Protein AF-A0AAJ0WDG9-F1 (afdb_monomer)

Solvent-accessible surface area (backbone atoms only — not comparable to full-atom values): 10540 Å² total; per-residue (Å²): 112,80,74,50,65,69,56,52,53,52,53,47,57,49,53,54,51,48,36,73,77,32,71,70,52,38,57,41,65,65,38,88,92,59,53,71,69,54,39,55,30,39,43,50,50,51,47,60,72,77,40,101,69,90,79,55,69,69,60,57,49,47,49,46,53,50,54,46,71,44,88,77,83,72,83,74,58,91,65,74,71,87,77,79,82,79,81,70,80,75,69,47,72,69,55,52,49,51,53,51,50,56,50,52,51,52,52,52,50,51,51,53,53,49,50,53,50,51,51,57,65,69,60,68,70,46,78,59,58,58,46,50,56,48,49,54,53,48,53,49,56,52,48,59,52,50,50,53,54,47,56,56,50,52,60,58,55,64,75,67,77,80,85,93,84,79,86,82,80,87,91,133

Mean predicted aligned error: 19.12 Å

Radius of gyration: 46.39 Å; Cα contacts (8 Å, |Δi|>4): 71; chains: 1; bounding box: 63×41×154 Å

Structure (mmCIF, N/CA/C/O backbone):
data_AF-A0AAJ0WDG9-F1
#
_entry.id   AF-A0AAJ0WDG9-F1
#
loop_
_atom_site.group_PDB
_atom_site.id
_atom_site.type_symbol
_atom_site.label_atom_id
_atom_site.label_alt_id
_atom_site.label_comp_id
_atom_site.label_asym_id
_atom_site.label_entity_id
_atom_site.label_seq_id
_atom_site.pdbx_PDB_ins_code
_atom_site.Cartn_x
_atom_site.Cartn_y
_atom_site.Cartn_z
_atom_site.occupancy
_atom_site.B_iso_or_equiv
_atom_site.auth_seq_id
_atom_site.auth_comp_id
_atom_site.auth_asym_id
_atom_site.auth_atom_id
_atom_site.pdbx_PDB_model_num
ATOM 1 N N . MET A 1 1 ? 4.717 -1.582 24.432 1.00 47.69 1 MET A N 1
ATOM 2 C CA . MET A 1 1 ? 5.501 -0.587 23.655 1.00 47.69 1 MET A CA 1
ATOM 3 C C . MET A 1 1 ? 4.614 -0.058 22.532 1.00 47.69 1 MET A C 1
ATOM 5 O O . MET A 1 1 ? 3.655 -0.743 22.208 1.00 47.69 1 MET A O 1
ATOM 9 N N . LYS A 1 2 ? 4.856 1.140 21.980 1.00 56.72 2 LYS A N 1
ATOM 10 C CA . LYS A 1 2 ? 4.037 1.670 20.870 1.00 56.72 2 LYS A CA 1
ATOM 11 C C . LYS A 1 2 ? 4.531 1.108 19.530 1.00 56.72 2 LYS A C 1
ATOM 13 O O . LYS A 1 2 ? 5.738 0.953 19.360 1.00 56.72 2 LYS A O 1
ATOM 18 N N . THR A 1 3 ? 3.612 0.819 18.609 1.00 63.72 3 THR A N 1
ATOM 19 C CA . THR A 1 3 ? 3.908 0.413 17.222 1.00 63.72 3 THR A CA 1
ATOM 20 C C . THR A 1 3 ? 4.783 1.455 16.522 1.00 63.72 3 THR A C 1
ATOM 22 O O . THR A 1 3 ? 4.662 2.645 16.833 1.00 63.72 3 THR A O 1
ATOM 25 N N . SER A 1 4 ?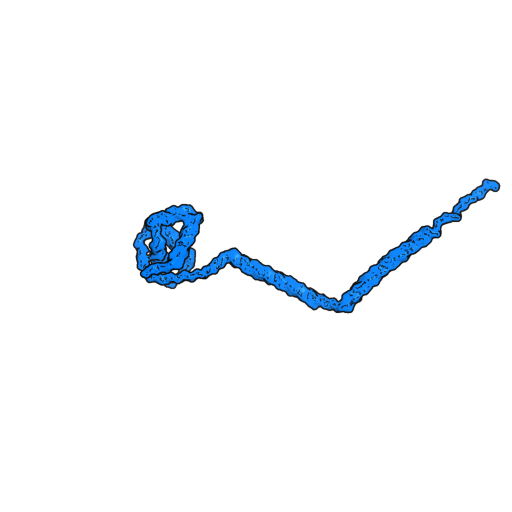 5.654 1.032 15.592 1.00 78.38 4 SER A N 1
ATOM 26 C CA . SER A 1 4 ? 6.523 1.988 14.887 1.00 78.38 4 SER A CA 1
ATOM 27 C C . SER A 1 4 ? 5.697 3.013 14.110 1.00 78.38 4 SER A C 1
ATOM 29 O O . SER A 1 4 ? 4.635 2.682 13.577 1.00 78.38 4 SER A O 1
ATOM 31 N N . LYS A 1 5 ? 6.197 4.251 14.036 1.00 83.38 5 LYS A N 1
ATOM 32 C CA . LYS A 1 5 ? 5.556 5.322 13.263 1.00 83.38 5 LYS A CA 1
ATOM 33 C C . LYS A 1 5 ? 5.488 4.962 11.783 1.00 83.38 5 LYS A C 1
ATOM 35 O O . LYS A 1 5 ? 4.411 5.043 11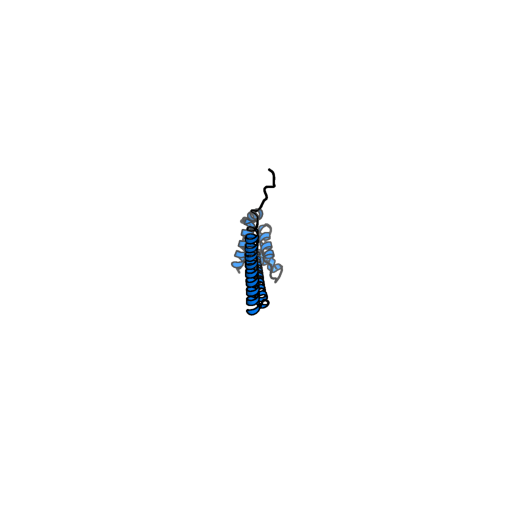.211 1.00 83.38 5 LYS A O 1
ATOM 40 N N . GLU A 1 6 ? 6.590 4.449 11.227 1.00 84.19 6 GLU A N 1
ATOM 41 C CA . GLU A 1 6 ? 6.677 4.059 9.810 1.00 84.19 6 GLU A CA 1
ATOM 42 C C . GLU A 1 6 ? 5.604 3.022 9.449 1.00 84.19 6 GLU A C 1
ATOM 44 O O . GLU A 1 6 ? 4.976 3.102 8.400 1.00 84.19 6 GLU A O 1
ATOM 49 N N . PHE A 1 7 ? 5.347 2.068 10.351 1.00 84.81 7 PHE A N 1
ATOM 50 C CA . PHE A 1 7 ? 4.315 1.054 10.155 1.00 84.81 7 PHE A CA 1
ATOM 51 C C . PHE A 1 7 ? 2.904 1.654 10.184 1.00 84.81 7 PHE A C 1
ATOM 53 O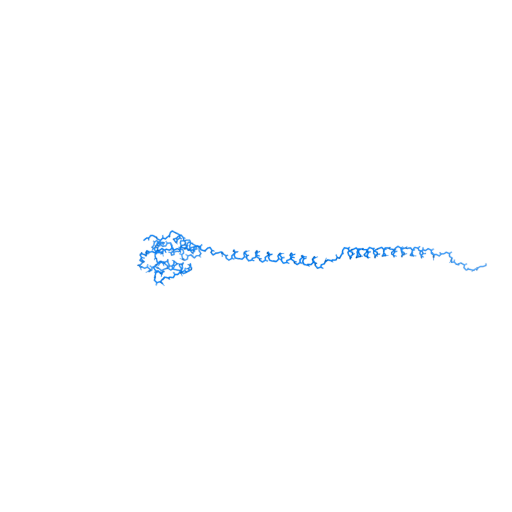 O . PHE A 1 7 ? 2.094 1.340 9.318 1.00 84.81 7 PHE A O 1
ATOM 60 N N . LYS A 1 8 ? 2.612 2.556 11.132 1.00 88.19 8 LYS A N 1
ATOM 61 C CA . LYS A 1 8 ? 1.318 3.257 11.175 1.00 88.19 8 LYS A CA 1
ATOM 62 C C . LYS A 1 8 ? 1.081 4.085 9.914 1.00 88.19 8 LYS A C 1
ATOM 64 O O . LYS A 1 8 ? 0.000 4.008 9.345 1.00 88.19 8 LYS A O 1
ATOM 69 N N . GLU A 1 9 ? 2.092 4.830 9.473 1.00 89.06 9 GLU A N 1
ATOM 70 C CA . GLU A 1 9 ? 2.045 5.660 8.266 1.00 89.06 9 GLU A CA 1
ATOM 71 C C . GLU A 1 9 ? 1.872 4.809 6.996 1.00 89.06 9 GLU A C 1
ATOM 73 O O . GLU A 1 9 ? 1.091 5.173 6.120 1.00 89.06 9 GLU A O 1
ATOM 78 N N . ALA A 1 10 ? 2.524 3.644 6.902 1.00 88.81 10 ALA A N 1
ATOM 79 C CA . ALA A 1 10 ? 2.348 2.714 5.784 1.00 88.81 10 ALA A CA 1
ATOM 80 C C . ALA A 1 10 ? 0.916 2.149 5.707 1.00 88.81 10 ALA A C 1
ATOM 82 O O . ALA A 1 10 ? 0.296 2.195 4.644 1.00 88.81 10 ALA A O 1
ATOM 83 N N . ILE A 1 11 ? 0.369 1.674 6.834 1.00 90.75 11 ILE A N 1
ATOM 84 C CA . ILE A 1 11 ? -1.015 1.177 6.912 1.00 90.75 11 ILE A CA 1
ATOM 85 C C . ILE A 1 11 ? -2.016 2.302 6.608 1.00 90.75 11 ILE A C 1
ATOM 87 O O . ILE A 1 11 ? -2.930 2.103 5.813 1.00 90.75 11 ILE A O 1
ATOM 91 N N . GLN A 1 12 ? -1.826 3.495 7.179 1.00 91.19 12 GLN A N 1
ATOM 92 C CA . GLN A 1 12 ? -2.691 4.652 6.935 1.00 91.19 12 GLN A CA 1
ATOM 93 C C . GLN A 1 12 ? -2.708 5.052 5.453 1.00 91.19 12 GLN A C 1
ATOM 95 O O . GLN A 1 12 ? -3.782 5.154 4.867 1.00 91.19 12 GLN A O 1
ATOM 100 N N . ASN A 1 13 ? -1.5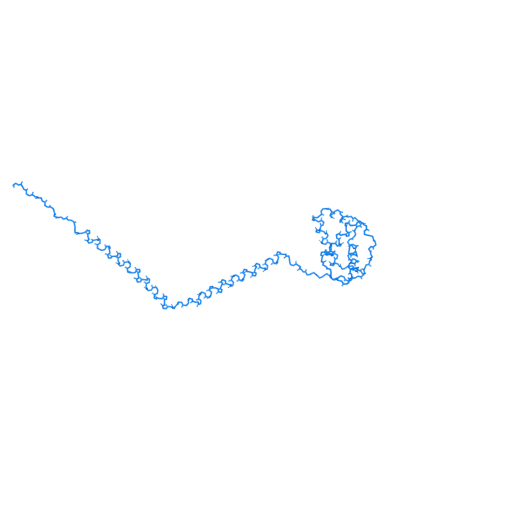38 5.206 4.824 1.00 91.25 13 ASN A N 1
ATOM 101 C CA . ASN A 1 13 ? -1.433 5.557 3.404 1.00 91.25 13 ASN A CA 1
ATOM 102 C C . ASN A 1 13 ? -2.115 4.527 2.488 1.00 91.25 13 ASN A C 1
ATOM 104 O O . ASN A 1 13 ? -2.657 4.898 1.447 1.00 91.25 13 ASN A O 1
ATOM 108 N N . TYR A 1 14 ? -2.085 3.238 2.844 1.00 91.81 14 TYR A N 1
ATOM 109 C CA . TYR A 1 14 ? -2.814 2.207 2.105 1.00 91.81 14 TYR A CA 1
ATOM 110 C C . TYR A 1 14 ? -4.333 2.346 2.281 1.00 91.81 14 TYR A C 1
ATOM 112 O O . TYR A 1 14 ? -5.065 2.376 1.293 1.00 91.81 14 TYR A O 1
ATOM 120 N N . LEU A 1 15 ? -4.807 2.477 3.524 1.00 91.31 15 LEU A N 1
ATOM 121 C CA . LEU A 1 15 ? -6.234 2.603 3.843 1.00 91.31 15 LEU A CA 1
ATOM 122 C C . LEU A 1 15 ? -6.858 3.863 3.226 1.00 91.31 15 LEU A C 1
ATOM 124 O O . LEU A 1 15 ? -7.973 3.804 2.717 1.00 91.31 15 LEU A O 1
ATOM 128 N N . GLU A 1 16 ? -6.132 4.984 3.211 1.00 91.62 16 GLU A N 1
ATOM 129 C CA . GLU A 1 16 ? -6.580 6.233 2.585 1.00 91.62 16 GLU A CA 1
ATOM 130 C C . GLU A 1 16 ? -6.682 6.116 1.059 1.00 91.62 16 GLU A C 1
ATOM 132 O O . GLU A 1 16 ? -7.677 6.560 0.486 1.00 91.62 16 GLU A O 1
ATOM 137 N N . LYS A 1 17 ? -5.714 5.463 0.397 1.00 91.00 17 LYS A N 1
ATOM 138 C CA . LYS A 1 17 ? -5.817 5.136 -1.037 1.00 91.00 17 LYS A CA 1
ATOM 139 C C . LYS A 1 17 ? -7.010 4.223 -1.308 1.00 91.00 17 LYS A C 1
ATOM 141 O O . LYS A 1 17 ? -7.808 4.513 -2.194 1.00 91.00 17 LYS A O 1
ATOM 146 N N . ARG A 1 18 ? -7.184 3.170 -0.502 1.00 89.81 18 ARG A N 1
ATOM 147 C CA . ARG A 1 18 ? -8.304 2.235 -0.645 1.00 89.81 18 ARG A CA 1
ATOM 148 C C . ARG A 1 18 ? -9.652 2.937 -0.476 1.00 89.81 18 ARG A C 1
ATOM 150 O O . ARG A 1 18 ? -10.541 2.712 -1.282 1.00 89.81 18 ARG A O 1
ATOM 157 N N . ALA A 1 19 ? -9.787 3.837 0.497 1.00 91.19 19 ALA A N 1
ATOM 158 C CA . ALA A 1 19 ? -10.991 4.645 0.704 1.00 91.19 19 ALA A CA 1
ATOM 159 C C . ALA A 1 19 ? -11.215 5.731 -0.373 1.00 91.19 19 ALA A C 1
ATOM 161 O O . ALA A 1 19 ? -12.304 6.296 -0.444 1.00 91.1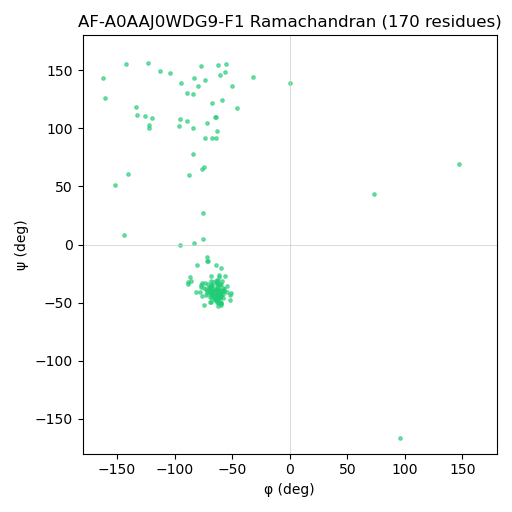9 19 ALA A O 1
ATOM 162 N N . ALA A 1 20 ? -10.213 6.051 -1.197 1.00 90.94 20 ALA A N 1
ATOM 163 C CA . ALA A 1 20 ? -10.378 6.911 -2.370 1.00 90.94 20 ALA A CA 1
ATOM 164 C C . ALA A 1 20 ? -10.825 6.126 -3.621 1.00 90.94 20 ALA A C 1
ATOM 166 O O . ALA A 1 20 ? -11.486 6.692 -4.488 1.00 90.94 20 ALA A O 1
ATOM 167 N N . GLU A 1 21 ? -10.476 4.839 -3.709 1.00 90.75 21 GLU A N 1
ATOM 168 C CA . GLU A 1 21 ? -10.857 3.930 -4.801 1.00 90.75 21 GLU A CA 1
ATOM 169 C C . GLU A 1 21 ? -12.198 3.211 -4.561 1.00 90.75 21 GLU A C 1
ATOM 171 O O . GLU A 1 21 ? -12.911 2.896 -5.512 1.00 90.75 21 GLU A O 1
ATOM 176 N N . ASP A 1 22 ? -12.532 2.927 -3.300 1.00 91.94 22 ASP A N 1
ATOM 177 C CA . ASP A 1 22 ? -13.664 2.098 -2.883 1.00 91.94 22 ASP A CA 1
ATOM 178 C C . ASP A 1 22 ? -14.605 2.891 -1.959 1.00 91.94 22 ASP A C 1
ATOM 180 O O . ASP A 1 22 ? -14.333 3.102 -0.773 1.00 91.94 22 ASP A O 1
ATOM 184 N N . GLU A 1 23 ? -15.734 3.342 -2.514 1.00 89.69 23 GLU A N 1
ATOM 185 C CA . GLU A 1 23 ? -16.732 4.145 -1.795 1.00 89.69 23 GLU A CA 1
ATOM 186 C C . GLU A 1 23 ? -17.379 3.394 -0.620 1.00 89.69 23 GLU A C 1
ATOM 188 O O . GLU A 1 23 ? -17.744 4.021 0.378 1.00 89.69 23 GLU A O 1
ATOM 193 N N . LEU A 1 24 ? -17.511 2.064 -0.701 1.00 88.94 24 LEU A N 1
ATOM 194 C CA . LEU A 1 24 ? -18.078 1.257 0.383 1.00 88.94 24 LEU A CA 1
ATOM 195 C C . LEU A 1 24 ? -17.086 1.174 1.545 1.00 88.94 24 LEU A C 1
ATOM 197 O O . LEU A 1 24 ? -17.464 1.399 2.699 1.00 88.94 24 LEU A O 1
ATOM 201 N N . PHE A 1 25 ? -15.805 0.966 1.232 1.00 90.50 25 PHE A N 1
ATOM 202 C CA . PHE A 1 25 ? -14.730 1.021 2.219 1.00 90.50 25 PHE A CA 1
ATOM 203 C C . PHE A 1 25 ? -14.578 2.420 2.839 1.00 90.50 25 PHE A C 1
ATOM 205 O O . PHE A 1 25 ? -14.328 2.562 4.034 1.00 90.50 25 PHE A O 1
ATOM 212 N N . ALA A 1 26 ? -14.812 3.489 2.073 1.00 89.25 26 ALA A N 1
ATOM 213 C CA . ALA A 1 26 ? -14.791 4.858 2.594 1.00 89.25 26 ALA A CA 1
ATOM 214 C C . ALA A 1 26 ? -15.843 5.112 3.692 1.00 89.25 26 ALA A C 1
ATOM 216 O O . ALA A 1 26 ? -15.641 5.975 4.553 1.00 89.25 26 ALA A O 1
ATOM 217 N N . VAL A 1 27 ? -16.961 4.375 3.675 1.00 89.50 27 VAL A N 1
ATOM 218 C CA . VAL A 1 27 ? -17.993 4.419 4.722 1.00 89.50 27 VAL A CA 1
ATOM 219 C C . VAL A 1 27 ? -17.562 3.617 5.953 1.00 89.50 27 VAL A C 1
ATOM 221 O O . VAL A 1 27 ? -17.754 4.096 7.072 1.00 89.50 27 VAL A O 1
ATOM 224 N N . THR A 1 28 ? -16.947 2.438 5.788 1.00 88.12 28 THR A N 1
ATOM 225 C CA . THR A 1 28 ? -16.462 1.628 6.923 1.00 88.12 28 THR A CA 1
ATOM 226 C C . THR A 1 28 ? -15.251 2.264 7.612 1.00 88.12 28 THR A C 1
ATOM 228 O O . THR A 1 28 ? -15.205 2.308 8.843 1.00 88.12 28 THR A O 1
ATOM 231 N N . TYR A 1 29 ? -14.339 2.872 6.850 1.00 87.69 29 TYR A N 1
ATOM 232 C CA . TYR A 1 29 ? -13.165 3.592 7.356 1.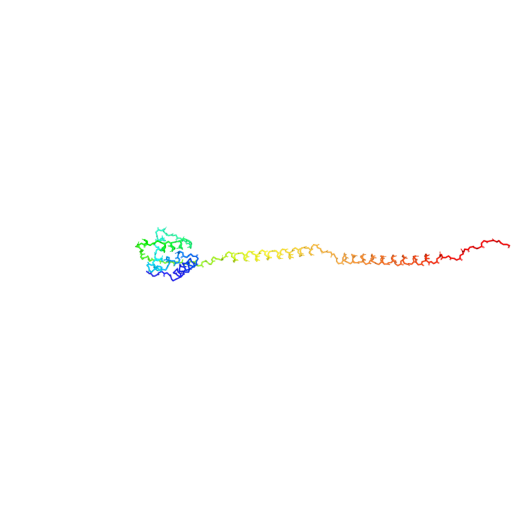00 87.69 29 TYR A CA 1
ATOM 233 C C . TYR A 1 29 ? -13.513 4.815 8.226 1.00 87.69 29 TYR A C 1
ATOM 235 O O . TYR A 1 29 ? -12.799 5.123 9.177 1.00 87.69 29 TYR A O 1
ATOM 243 N N . LYS A 1 30 ? -14.638 5.493 7.951 1.00 86.88 30 LYS A N 1
ATOM 244 C CA . LYS A 1 30 ? -15.102 6.677 8.706 1.00 86.88 30 LYS A CA 1
ATOM 245 C C . LYS A 1 30 ? -15.883 6.353 9.989 1.00 86.88 30 LYS A C 1
ATOM 247 O O . LYS A 1 30 ? -16.343 7.278 10.658 1.00 86.88 30 LYS A O 1
ATOM 252 N N . LYS A 1 31 ? -16.061 5.077 10.352 1.00 85.31 31 LYS A N 1
ATOM 253 C CA . LYS A 1 31 ? -16.741 4.684 11.599 1.00 85.31 31 LYS A CA 1
ATOM 254 C C . LYS A 1 31 ? -15.899 5.087 12.819 1.00 85.31 31 LYS A C 1
ATOM 256 O O . LYS A 1 31 ? -14.801 4.575 13.004 1.00 85.31 31 LYS A O 1
ATOM 261 N N . GLU A 1 32 ? -16.454 5.900 13.721 1.00 77.69 32 GLU A N 1
ATOM 262 C CA . GLU A 1 32 ? -15.773 6.324 14.966 1.00 77.69 32 GLU A CA 1
ATOM 263 C C . GLU A 1 32 ? -15.373 5.152 15.888 1.00 77.69 32 GLU A C 1
ATOM 265 O O . GLU A 1 32 ? -14.458 5.278 16.697 1.00 77.69 32 GLU A O 1
ATOM 270 N N . ASN A 1 33 ? -16.007 3.985 15.728 1.00 80.25 33 ASN A N 1
ATOM 271 C CA . ASN A 1 33 ? -15.701 2.755 16.466 1.00 80.25 33 ASN A CA 1
ATOM 272 C C . ASN A 1 33 ? -14.410 2.040 16.004 1.00 80.25 33 ASN A C 1
ATOM 274 O O . ASN A 1 33 ? -14.149 0.929 16.461 1.00 80.25 33 ASN A O 1
ATOM 278 N N . LYS A 1 34 ? -13.634 2.605 15.066 1.00 83.00 34 LYS A N 1
ATOM 279 C CA . LYS A 1 34 ? -12.439 1.969 14.487 1.00 83.00 34 LYS A CA 1
ATOM 280 C C . LYS A 1 34 ? -11.203 2.865 14.618 1.00 83.00 34 LYS A C 1
ATOM 282 O O . LYS A 1 34 ? -11.072 3.867 13.921 1.00 83.00 34 LYS A O 1
ATOM 287 N N . SER A 1 35 ? -10.246 2.474 15.465 1.00 87.69 35 SER A N 1
ATOM 288 C CA . SER A 1 35 ? -8.947 3.156 15.580 1.00 87.69 35 SER A CA 1
ATOM 289 C C . SER A 1 35 ? -7.853 2.523 14.711 1.00 87.69 35 SER A C 1
ATOM 291 O O . SER A 1 35 ? -7.668 1.304 14.712 1.00 87.69 35 SER A O 1
ATOM 293 N N . LEU A 1 36 ? -7.026 3.359 14.069 1.00 88.38 36 LEU A N 1
ATOM 294 C CA . LEU A 1 36 ? -5.794 2.930 13.391 1.00 88.38 36 LEU A CA 1
ATOM 295 C C . LEU A 1 36 ? -4.812 2.239 14.359 1.00 88.38 36 LEU A C 1
ATOM 297 O O . LEU A 1 36 ? -4.078 1.331 13.965 1.00 88.38 36 LEU A O 1
ATOM 301 N N . GLU A 1 37 ? -4.791 2.633 15.639 1.00 86.69 37 GLU A N 1
ATOM 302 C CA . GLU A 1 37 ? -3.929 1.983 16.637 1.00 86.69 37 GLU A CA 1
ATOM 303 C C . GLU A 1 37 ? -4.387 0.550 16.939 1.00 86.69 37 GLU A C 1
ATOM 305 O O . GLU A 1 37 ? -3.553 -0.340 17.116 1.00 86.69 37 GLU A O 1
ATOM 310 N N . GLU A 1 38 ? -5.698 0.314 16.951 1.00 87.25 38 GLU A N 1
ATOM 311 C CA . GLU A 1 38 ? -6.288 -1.015 17.118 1.00 87.25 38 GLU A CA 1
ATOM 312 C C . GLU A 1 38 ? -6.093 -1.866 15.866 1.00 87.25 38 GLU A C 1
ATOM 314 O O . GLU A 1 38 ? -5.659 -3.006 16.000 1.00 87.25 38 GLU A O 1
ATOM 319 N N . CYS A 1 39 ? -6.270 -1.296 14.668 1.00 89.44 39 CYS A N 1
ATOM 320 C CA . CYS A 1 39 ? -5.922 -1.938 13.396 1.00 89.44 39 CYS A CA 1
ATOM 321 C C . CYS A 1 39 ? -4.472 -2.453 13.404 1.00 89.44 39 CYS A C 1
ATOM 323 O O . CYS A 1 39 ? -4.200 -3.612 13.089 1.00 89.44 39 CYS A O 1
ATOM 325 N N . CYS A 1 40 ? -3.529 -1.612 13.837 1.00 88.69 40 CYS A N 1
ATOM 326 C CA . CYS A 1 40 ? -2.124 -1.992 13.959 1.00 88.69 40 CYS A CA 1
ATOM 327 C C . CYS A 1 40 ? -1.905 -3.118 14.983 1.00 88.69 40 CYS A C 1
ATOM 329 O O . CYS A 1 40 ? -1.087 -4.008 14.756 1.00 88.69 40 CYS A O 1
ATOM 331 N N . ASN A 1 41 ? -2.624 -3.100 16.109 1.00 88.00 41 ASN A N 1
ATOM 332 C CA . ASN A 1 41 ? -2.550 -4.168 17.106 1.00 88.00 41 ASN A CA 1
ATOM 333 C C . ASN A 1 41 ? -3.209 -5.469 16.608 1.00 88.00 41 ASN A C 1
ATOM 335 O O . ASN A 1 41 ? -2.719 -6.548 16.933 1.00 88.00 41 ASN A O 1
ATOM 339 N N . TYR A 1 42 ? -4.278 -5.396 15.812 1.00 89.50 42 TYR A N 1
ATOM 340 C CA . TYR A 1 42 ? -4.933 -6.550 15.190 1.00 89.50 42 TYR A CA 1
ATOM 341 C C . TYR A 1 42 ? -3.972 -7.273 14.245 1.00 89.50 42 TYR A C 1
ATOM 343 O O . TYR A 1 42 ? -3.678 -8.445 14.465 1.00 89.50 42 TYR A O 1
ATOM 351 N N . ILE A 1 43 ? -3.365 -6.537 13.308 1.00 89.31 43 ILE A N 1
ATOM 352 C CA . ILE A 1 43 ? -2.326 -7.044 12.400 1.00 89.31 43 ILE A CA 1
ATOM 353 C C . ILE A 1 43 ? -1.196 -7.743 13.173 1.00 89.31 43 ILE A C 1
ATOM 355 O O . ILE A 1 43 ? -0.769 -8.837 12.810 1.00 89.31 43 ILE A O 1
ATOM 359 N N . MET A 1 44 ? -0.747 -7.158 14.289 1.00 86.25 44 MET A N 1
ATOM 360 C CA . MET A 1 44 ? 0.283 -7.761 15.143 1.00 86.25 44 MET A CA 1
ATOM 361 C C . MET A 1 44 ? -0.172 -9.051 15.844 1.00 86.25 44 MET A C 1
ATOM 363 O O . MET A 1 44 ? 0.650 -9.943 16.044 1.00 86.25 44 MET A O 1
ATOM 367 N N . ASN A 1 45 ? -1.457 -9.189 16.194 1.00 87.19 45 ASN A N 1
ATOM 368 C CA . ASN A 1 45 ? -2.012 -10.446 16.712 1.00 87.19 45 ASN A CA 1
ATOM 369 C C . ASN A 1 45 ? -2.124 -11.513 15.610 1.00 87.19 45 ASN A C 1
ATOM 371 O O . ASN A 1 45 ? -1.806 -12.674 15.873 1.00 87.19 45 ASN A O 1
ATOM 375 N N . CYS A 1 46 ? -2.525 -11.140 14.389 1.00 87.25 46 CYS A N 1
ATOM 376 C CA . CYS A 1 46 ? -2.548 -12.037 13.227 1.00 87.25 46 CYS A CA 1
ATOM 377 C C . CYS A 1 46 ? -1.141 -12.570 12.932 1.00 87.25 46 CYS A C 1
ATOM 379 O O . CYS A 1 46 ? -0.925 -13.782 12.941 1.00 87.25 46 CYS A O 1
ATOM 381 N N . ALA A 1 47 ? -0.163 -11.666 12.814 1.00 86.06 47 ALA A N 1
ATOM 382 C CA . ALA A 1 47 ? 1.242 -12.001 12.618 1.00 86.06 47 ALA A CA 1
ATOM 383 C C . ALA A 1 47 ? 1.803 -12.895 13.741 1.00 86.06 47 ALA A C 1
ATOM 385 O O . ALA A 1 47 ? 2.500 -13.867 13.462 1.00 86.06 47 ALA A O 1
ATOM 386 N N . GLN A 1 48 ? 1.477 -12.612 15.009 1.00 83.31 48 GLN A N 1
ATOM 387 C CA . GLN A 1 48 ? 1.910 -13.439 16.142 1.00 83.31 48 GLN A CA 1
ATOM 388 C C . GLN A 1 48 ? 1.262 -14.834 16.140 1.00 83.31 48 GLN A C 1
ATOM 390 O O . GLN A 1 48 ? 1.912 -15.805 16.526 1.00 83.31 48 GLN A O 1
ATOM 395 N N . SER A 1 49 ? 0.006 -14.942 15.699 1.00 83.25 49 SER A N 1
ATOM 396 C CA . SER A 1 49 ? -0.739 -16.209 15.640 1.00 83.25 49 SER A CA 1
ATOM 397 C C . SER A 1 49 ? -0.300 -17.093 14.468 1.00 83.25 49 SER A C 1
ATOM 399 O O . SER A 1 49 ? -0.275 -18.312 14.611 1.00 83.25 49 SER A O 1
ATOM 401 N N . GLY A 1 50 ? 0.094 -16.491 13.339 1.00 79.62 50 GLY A N 1
ATOM 402 C CA . GLY A 1 50 ? 0.708 -17.187 12.199 1.00 79.62 50 GLY A CA 1
ATOM 403 C C . GLY A 1 50 ? 2.146 -17.665 12.454 1.00 79.62 50 GLY A C 1
ATOM 404 O O . GLY A 1 50 ? 2.656 -18.511 11.722 1.00 79.62 50 GLY A O 1
ATOM 405 N N . GLY A 1 51 ? 2.787 -17.179 13.521 1.00 76.69 51 GLY A N 1
ATOM 406 C CA . GLY A 1 51 ? 4.134 -17.569 13.932 1.00 76.69 51 GLY A CA 1
ATOM 407 C C . GLY A 1 51 ? 5.231 -16.622 13.436 1.00 76.69 51 GLY A C 1
ATOM 408 O O . GLY A 1 51 ? 4.984 -15.494 13.014 1.00 76.69 51 GLY A O 1
ATOM 409 N N . CYS A 1 52 ? 6.487 -17.063 13.535 1.00 59.56 52 CYS A N 1
ATOM 410 C CA . CYS A 1 52 ? 7.648 -16.241 13.185 1.00 59.56 52 CYS A CA 1
ATOM 411 C C . CYS A 1 52 ? 7.935 -16.311 11.673 1.00 59.56 52 CYS A C 1
ATOM 413 O O . CYS A 1 52 ? 8.826 -17.039 11.236 1.00 59.56 52 CYS A O 1
ATOM 415 N N . GLY A 1 53 ? 7.143 -15.580 10.887 1.00 69.81 53 GLY A N 1
ATOM 416 C CA . GLY A 1 53 ? 7.285 -15.439 9.437 1.00 69.81 53 GLY A CA 1
ATOM 417 C C . GLY A 1 53 ? 7.434 -13.978 9.006 1.00 69.81 53 GLY A C 1
ATOM 418 O O . GLY A 1 53 ? 7.020 -13.062 9.716 1.00 69.81 53 GLY A O 1
ATOM 419 N N . GLY A 1 54 ? 8.038 -13.764 7.836 1.00 76.62 54 GLY A N 1
ATOM 420 C CA . GLY A 1 54 ? 7.902 -12.504 7.107 1.00 76.62 54 GLY A CA 1
ATOM 421 C C . GLY A 1 54 ? 6.620 -12.549 6.281 1.00 76.62 54 GLY A C 1
ATOM 422 O O . GLY A 1 54 ? 6.406 -13.525 5.568 1.00 76.62 54 GLY A O 1
ATOM 423 N N . TYR A 1 55 ? 5.792 -11.514 6.392 1.00 85.44 55 TYR A N 1
ATOM 424 C CA . TYR A 1 55 ? 4.536 -11.380 5.653 1.00 85.44 55 TYR A CA 1
ATOM 425 C C . TYR A 1 55 ? 4.709 -10.383 4.511 1.00 85.44 55 TYR A C 1
ATOM 427 O O . TYR A 1 55 ? 5.486 -9.434 4.633 1.00 85.44 55 TYR A O 1
ATOM 435 N N . SER A 1 56 ? 3.995 -10.600 3.411 1.00 84.88 56 SER A N 1
ATOM 436 C CA . SER A 1 56 ? 3.942 -9.658 2.296 1.00 84.88 56 SER A CA 1
ATOM 437 C C . SER A 1 56 ? 3.021 -8.477 2.605 1.00 84.88 56 SER A C 1
ATOM 439 O O . SER A 1 56 ? 2.054 -8.598 3.362 1.00 84.88 56 SER A O 1
ATOM 441 N N . ASP A 1 57 ? 3.291 -7.342 1.965 1.00 85.88 57 ASP A N 1
ATOM 442 C CA . ASP A 1 57 ? 2.492 -6.121 2.081 1.00 85.88 57 ASP A CA 1
ATOM 443 C C . ASP A 1 57 ? 0.996 -6.393 1.834 1.00 85.88 57 ASP A C 1
ATOM 445 O O . ASP A 1 57 ? 0.154 -5.949 2.607 1.00 85.88 57 ASP A O 1
ATOM 449 N N . ASN A 1 58 ? 0.657 -7.217 0.836 1.00 86.56 58 ASN A N 1
ATOM 450 C CA . ASN A 1 58 ? -0.729 -7.580 0.517 1.00 86.56 58 ASN A CA 1
ATOM 451 C C . ASN A 1 58 ? -1.444 -8.354 1.639 1.00 86.56 58 ASN A C 1
ATOM 453 O O . ASN A 1 58 ? -2.630 -8.126 1.867 1.00 86.56 58 ASN A O 1
ATOM 457 N N . GLU A 1 59 ? -0.757 -9.248 2.357 1.00 88.44 59 GLU A N 1
ATOM 458 C CA . GLU A 1 59 ? -1.344 -9.969 3.500 1.00 88.44 59 GLU A CA 1
ATOM 459 C C . GLU A 1 59 ? -1.597 -9.013 4.672 1.00 88.44 59 GLU A C 1
ATOM 461 O O . GLU A 1 59 ? -2.679 -8.992 5.259 1.00 88.44 59 GLU A O 1
ATOM 466 N N . VAL A 1 60 ? -0.604 -8.168 4.959 1.00 89.75 60 VAL A N 1
ATOM 467 C CA . VAL A 1 60 ? -0.639 -7.152 6.017 1.00 89.75 60 VAL A CA 1
ATOM 468 C C . VAL A 1 60 ? -1.751 -6.125 5.766 1.00 89.75 60 VAL A C 1
ATOM 470 O O . VAL A 1 60 ? -2.505 -5.787 6.682 1.00 89.75 60 VAL A O 1
ATOM 473 N N . PHE A 1 61 ? -1.889 -5.658 4.524 1.00 91.31 61 PHE A N 1
ATOM 474 C CA . PHE A 1 61 ? -2.953 -4.757 4.091 1.00 91.31 61 PHE A CA 1
ATOM 475 C C . PHE A 1 61 ? -4.324 -5.442 4.047 1.00 91.31 61 PHE A C 1
A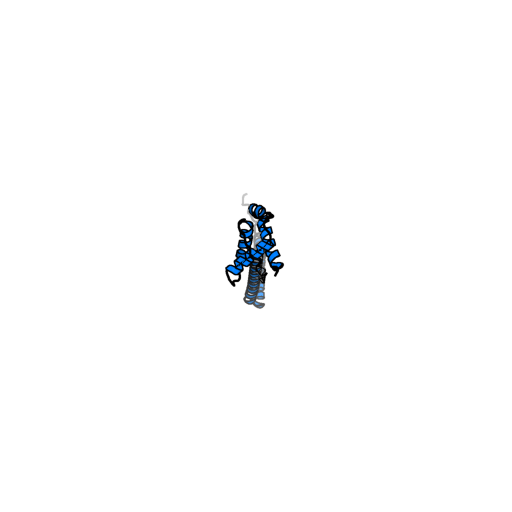TOM 477 O O . PHE A 1 61 ? -5.314 -4.829 4.442 1.00 91.31 61 PHE A O 1
ATOM 484 N N . GLY A 1 62 ? -4.398 -6.718 3.658 1.00 90.81 62 GLY A N 1
ATOM 485 C CA . GLY A 1 62 ? -5.632 -7.505 3.710 1.00 90.81 62 GLY A CA 1
ATOM 486 C C . GLY A 1 62 ? -6.205 -7.581 5.127 1.00 90.81 62 GLY A C 1
ATOM 487 O O . GLY A 1 62 ? -7.384 -7.302 5.335 1.00 90.81 62 GLY A O 1
ATOM 488 N N . TRP A 1 63 ? -5.366 -7.850 6.133 1.00 91.62 63 TRP A N 1
ATOM 489 C CA . TRP A 1 63 ? -5.787 -7.799 7.540 1.00 91.62 63 TRP A CA 1
ATOM 490 C C . TRP A 1 63 ? -6.206 -6.394 7.996 1.00 91.62 63 TRP A C 1
ATOM 492 O O . TRP A 1 63 ? -7.093 -6.272 8.840 1.00 91.62 63 TRP A O 1
ATOM 502 N N . ALA A 1 64 ? -5.604 -5.336 7.442 1.00 91.44 64 ALA A N 1
ATOM 503 C CA . ALA A 1 64 ? -6.028 -3.965 7.712 1.00 91.44 64 ALA A CA 1
ATOM 504 C C . ALA A 1 64 ? -7.446 -3.698 7.176 1.00 91.44 64 ALA A C 1
ATOM 506 O O . ALA A 1 64 ? -8.274 -3.157 7.900 1.00 91.44 64 ALA A O 1
ATOM 507 N N . VAL A 1 65 ? -7.753 -4.130 5.947 1.00 91.44 65 VAL A N 1
ATOM 508 C CA . VAL A 1 65 ? -9.095 -4.014 5.345 1.00 91.44 65 VAL A CA 1
ATOM 509 C C . VAL A 1 65 ? -10.124 -4.819 6.144 1.00 91.44 65 VAL A C 1
ATOM 511 O O . VAL A 1 65 ? -11.124 -4.253 6.587 1.00 91.44 65 VAL A O 1
ATOM 514 N N . HIS A 1 66 ? -9.830 -6.090 6.449 1.00 90.25 66 HIS A N 1
ATOM 515 C CA . HIS A 1 66 ? -10.693 -6.933 7.286 1.00 90.25 66 HIS A CA 1
ATOM 516 C C . HIS A 1 66 ? -11.010 -6.297 8.648 1.00 90.25 66 HIS A C 1
ATOM 518 O O . HIS A 1 66 ? -12.139 -6.411 9.124 1.00 90.25 66 HIS A O 1
ATOM 524 N N . TYR A 1 67 ? -10.062 -5.568 9.254 1.00 90.62 67 TYR A N 1
ATOM 525 C CA . TYR A 1 67 ? -10.321 -4.862 10.508 1.00 90.62 67 TYR A CA 1
ATOM 526 C C . TYR A 1 67 ? -11.417 -3.789 10.399 1.00 90.62 67 TYR A C 1
ATOM 528 O O . TYR A 1 67 ? -12.158 -3.590 11.363 1.00 90.62 67 TYR A O 1
ATOM 536 N N . TYR A 1 68 ? -11.540 -3.092 9.269 1.00 89.06 68 TYR A N 1
ATOM 537 C CA . TYR A 1 68 ? -12.557 -2.050 9.084 1.00 89.06 68 TYR A CA 1
ATOM 538 C C . TYR A 1 68 ? -13.905 -2.606 8.608 1.00 89.06 68 TYR A C 1
ATOM 540 O O . TYR A 1 68 ? -14.947 -2.079 9.011 1.00 89.06 68 TYR A O 1
ATOM 548 N N . ASP A 1 69 ? -13.895 -3.690 7.830 1.00 87.06 69 ASP A N 1
ATOM 549 C CA . ASP A 1 69 ? -15.115 -4.321 7.319 1.00 87.06 69 ASP A CA 1
ATOM 550 C C . ASP A 1 69 ? -15.841 -5.175 8.375 1.00 87.06 69 ASP A C 1
ATOM 552 O O . ASP A 1 69 ? -17.071 -5.149 8.445 1.00 87.06 69 ASP A O 1
ATOM 556 N N . GLU A 1 70 ? -15.117 -5.881 9.252 1.00 83.12 70 GLU A N 1
ATOM 557 C CA . GLU A 1 70 ? -15.725 -6.699 10.310 1.00 83.12 70 GLU A CA 1
ATOM 558 C C . GLU A 1 70 ? -15.962 -5.898 11.605 1.00 83.12 70 GLU A C 1
ATOM 560 O O . GLU A 1 70 ? -15.048 -5.630 12.389 1.00 83.12 70 GLU A O 1
ATOM 565 N N . ASP A 1 71 ? -17.218 -5.550 11.900 1.00 73.19 71 ASP A N 1
ATOM 566 C CA . ASP A 1 71 ? -17.601 -4.849 13.144 1.00 73.19 71 ASP A CA 1
ATOM 567 C C . ASP A 1 71 ? -17.522 -5.728 14.418 1.00 73.19 71 ASP A C 1
ATOM 569 O O . ASP A 1 71 ? -17.592 -5.211 15.536 1.00 73.19 71 ASP A O 1
ATOM 573 N N . ASP A 1 72 ? -17.340 -7.047 14.280 1.00 71.88 72 ASP A N 1
ATOM 574 C CA . ASP A 1 72 ? -17.334 -8.006 15.397 1.00 71.88 72 ASP A CA 1
ATOM 575 C C . ASP A 1 72 ? -15.946 -8.370 15.956 1.00 71.88 72 ASP A C 1
ATOM 577 O O . ASP A 1 72 ? -15.866 -9.105 16.945 1.00 71.88 72 ASP A O 1
ATOM 581 N N . ILE A 1 73 ? -14.856 -7.814 15.409 1.00 74.88 73 ILE A N 1
ATOM 582 C CA . ILE A 1 73 ? -13.493 -8.020 15.930 1.00 74.88 73 ILE A CA 1
ATOM 583 C C . ILE A 1 73 ? -13.353 -7.355 17.309 1.00 74.88 73 ILE A C 1
ATOM 585 O O . ILE A 1 73 ? -13.006 -6.183 17.451 1.00 74.88 73 ILE A O 1
ATOM 589 N N . LYS A 1 74 ? -13.623 -8.141 18.352 1.00 62.50 74 LYS A N 1
ATOM 590 C CA . LYS A 1 74 ? -13.534 -7.775 19.771 1.00 62.50 74 LYS A CA 1
ATOM 591 C C . LYS A 1 74 ? -12.389 -8.561 20.425 1.00 62.50 74 LYS A C 1
ATOM 593 O O . LYS A 1 74 ? -12.105 -9.690 20.040 1.00 62.50 74 LYS A O 1
ATOM 598 N N . ASN A 1 75 ? -11.747 -7.973 21.440 1.00 63.09 75 ASN A N 1
ATOM 599 C CA . ASN A 1 75 ? -10.564 -8.498 22.155 1.00 63.09 75 ASN A CA 1
ATOM 600 C C . ASN A 1 75 ? -9.218 -8.450 21.394 1.00 63.09 75 ASN A C 1
ATOM 602 O O . ASN A 1 75 ? -8.413 -9.382 21.491 1.00 63.09 75 ASN A O 1
ATOM 606 N N . ILE A 1 76 ? -8.906 -7.340 20.716 1.00 74.06 76 ILE A N 1
ATOM 607 C CA . ILE A 1 76 ? -7.539 -7.082 20.233 1.00 74.06 76 ILE A CA 1
ATOM 608 C C . ILE A 1 76 ? -6.603 -6.907 21.439 1.00 74.06 76 ILE A C 1
ATOM 610 O O . ILE A 1 76 ? -6.669 -5.917 22.168 1.00 74.06 76 ILE A O 1
ATOM 614 N N . LYS A 1 77 ? -5.717 -7.880 21.673 1.00 75.44 77 LYS A N 1
ATOM 615 C CA . LYS A 1 77 ? -4.728 -7.807 22.757 1.00 75.44 77 LYS A CA 1
ATOM 616 C C . LYS A 1 77 ? -3.634 -6.807 22.388 1.00 75.44 77 LYS A C 1
ATOM 618 O O . LYS A 1 77 ? -3.188 -6.768 21.243 1.00 75.44 77 LYS A O 1
ATOM 623 N N . SER A 1 78 ? -3.145 -6.033 23.358 1.00 70.69 78 SER A N 1
ATOM 624 C CA . SER A 1 78 ? -1.969 -5.185 23.135 1.00 70.69 78 SER A CA 1
ATOM 625 C C . SER A 1 78 ? -0.718 -6.063 23.048 1.00 70.69 78 SER A C 1
ATOM 627 O O . SER A 1 78 ? -0.234 -6.577 24.058 1.00 70.69 78 SER A O 1
ATOM 629 N N . VAL A 1 79 ? -0.214 -6.261 21.830 1.00 69.19 79 VAL A N 1
ATOM 630 C CA . VAL A 1 79 ? 1.008 -7.027 21.558 1.00 69.19 79 VAL A CA 1
ATOM 631 C C . VAL A 1 79 ? 2.214 -6.093 21.611 1.00 69.19 79 VAL A C 1
ATOM 633 O O . VAL A 1 79 ? 2.241 -5.043 20.972 1.00 69.19 79 VAL A O 1
ATOM 636 N N . SER A 1 80 ? 3.249 -6.484 22.355 1.00 66.38 80 SER A N 1
ATOM 637 C CA . SER A 1 80 ? 4.534 -5.783 22.348 1.00 66.38 80 SER A CA 1
ATOM 638 C C . SER A 1 80 ? 5.487 -6.483 21.382 1.00 66.38 80 SER A C 1
ATOM 640 O O . SER A 1 80 ? 6.065 -7.509 21.725 1.00 66.38 80 SER A O 1
ATOM 642 N N . GLY A 1 81 ? 5.666 -5.920 20.186 1.00 68.25 81 GLY A N 1
ATOM 643 C CA . GLY A 1 81 ? 6.584 -6.435 19.168 1.00 68.25 81 GLY A CA 1
ATOM 644 C C . GLY A 1 81 ? 7.292 -5.312 18.411 1.00 68.25 81 GLY A C 1
ATOM 645 O O . GLY A 1 81 ? 6.793 -4.188 18.342 1.00 68.25 81 GLY A O 1
ATOM 646 N N . LYS A 1 82 ? 8.468 -5.613 17.850 1.00 68.50 82 LYS A N 1
ATOM 647 C CA . LYS A 1 82 ? 9.210 -4.699 16.974 1.00 68.50 82 LYS A CA 1
ATOM 648 C C . LYS A 1 82 ? 8.870 -5.023 15.521 1.00 68.50 82 LYS A C 1
ATOM 650 O O . LYS A 1 82 ? 9.330 -6.036 15.005 1.00 68.50 82 LYS A O 1
ATOM 655 N N . VAL A 1 83 ? 8.109 -4.149 14.869 1.00 72.06 83 VAL A N 1
ATOM 656 C CA . VAL A 1 83 ? 7.935 -4.184 13.411 1.00 72.06 83 VAL A CA 1
ATOM 657 C C . VAL A 1 83 ? 9.151 -3.532 12.763 1.00 72.06 83 VAL A C 1
ATOM 659 O O . VAL A 1 83 ? 9.611 -2.490 13.231 1.00 72.06 83 VAL A O 1
ATOM 662 N N . ILE A 1 84 ? 9.672 -4.144 11.703 1.00 68.88 84 ILE A N 1
ATOM 663 C CA . ILE A 1 84 ? 10.696 -3.561 10.835 1.00 68.88 84 ILE A CA 1
ATOM 664 C C . ILE A 1 84 ? 10.073 -3.496 9.446 1.00 68.88 84 ILE A C 1
ATOM 666 O O . ILE A 1 84 ? 9.848 -4.530 8.825 1.00 68.88 84 ILE A O 1
ATOM 670 N N . VAL A 1 85 ? 9.758 -2.285 8.989 1.00 68.44 85 VAL A N 1
ATOM 671 C CA . VAL A 1 85 ? 9.252 -2.061 7.634 1.00 68.44 85 VAL A CA 1
ATOM 672 C C . VAL A 1 85 ? 10.459 -1.978 6.709 1.00 68.44 85 VAL A C 1
ATOM 674 O O . VAL A 1 85 ? 11.140 -0.954 6.651 1.00 68.44 85 VAL A O 1
ATOM 677 N N . ASN A 1 86 ? 10.751 -3.067 6.001 1.00 67.94 86 ASN A N 1
ATOM 678 C CA . ASN A 1 86 ? 11.715 -3.029 4.909 1.00 67.94 86 ASN A CA 1
ATOM 679 C C . ASN A 1 86 ? 11.060 -2.311 3.731 1.00 67.94 86 ASN A C 1
ATOM 681 O O . ASN A 1 86 ? 10.409 -2.947 2.909 1.00 67.94 86 ASN A O 1
ATOM 685 N N . HIS A 1 87 ? 11.240 -0.992 3.643 1.00 58.72 87 HIS A N 1
ATOM 686 C CA . HIS A 1 87 ? 10.769 -0.204 2.507 1.00 58.72 87 HIS A CA 1
ATOM 687 C C . HIS A 1 87 ? 11.669 -0.452 1.284 1.00 58.72 87 HIS A C 1
ATOM 689 O O . HIS A 1 87 ? 12.432 0.406 0.838 1.00 58.72 87 HIS A O 1
ATOM 695 N N . SER A 1 88 ? 11.613 -1.682 0.771 1.00 44.94 88 SER A N 1
ATOM 696 C CA . SER A 1 88 ? 12.067 -1.999 -0.571 1.00 44.94 88 SER A CA 1
ATOM 697 C C . SER A 1 88 ? 11.157 -1.234 -1.512 1.00 44.94 88 SER A C 1
ATOM 699 O O . SER A 1 88 ? 9.974 -1.546 -1.614 1.00 44.94 88 SER A O 1
ATOM 701 N N . VAL A 1 89 ? 11.698 -0.209 -2.168 1.00 44.72 89 VAL A N 1
ATOM 702 C CA . VAL A 1 89 ? 10.991 0.490 -3.237 1.00 44.72 89 VAL A CA 1
ATOM 703 C C . VAL A 1 89 ? 10.768 -0.530 -4.343 1.00 44.72 89 VAL A C 1
ATOM 705 O O . VAL A 1 89 ? 11.668 -0.810 -5.138 1.00 44.72 89 VAL A O 1
ATOM 708 N N . GLU A 1 90 ? 9.573 -1.115 -4.377 1.00 44.88 90 GLU A N 1
ATOM 709 C CA . GLU A 1 90 ? 9.093 -1.817 -5.552 1.00 44.88 90 GLU A CA 1
ATOM 710 C C . GLU A 1 90 ? 8.952 -0.776 -6.657 1.00 44.88 90 GLU A C 1
ATOM 712 O O . GLU A 1 90 ? 7.941 -0.089 -6.780 1.00 44.88 90 GLU A O 1
ATOM 717 N N . LEU A 1 91 ? 10.035 -0.630 -7.427 1.00 39.06 91 LEU A N 1
ATOM 718 C CA . LEU A 1 91 ? 10.066 0.133 -8.664 1.00 39.06 91 LEU A CA 1
ATOM 719 C C . LEU A 1 91 ? 8.835 -0.261 -9.471 1.00 39.06 91 LEU A C 1
ATOM 721 O O . LEU A 1 91 ? 8.664 -1.441 -9.820 1.00 39.06 91 LEU A O 1
ATOM 725 N N . SER A 1 92 ? 7.984 0.738 -9.699 1.00 47.91 92 SER A N 1
ATOM 726 C CA . SER A 1 92 ? 6.719 0.576 -10.393 1.00 47.91 92 SER A CA 1
ATOM 727 C C . SER A 1 92 ? 6.967 -0.065 -11.759 1.00 47.91 92 SER A C 1
ATOM 729 O O . SER A 1 92 ? 8.067 0.024 -12.319 1.00 47.91 92 SER A O 1
ATOM 731 N N . GLU A 1 93 ? 5.966 -0.741 -12.322 1.00 51.25 93 GLU A N 1
ATOM 732 C CA . GLU A 1 93 ? 6.123 -1.389 -13.632 1.00 51.25 93 GLU A CA 1
ATOM 733 C C . GLU A 1 93 ? 6.566 -0.389 -14.719 1.00 51.25 93 GLU A C 1
ATOM 735 O O . GLU A 1 93 ? 7.310 -0.751 -15.630 1.00 51.25 93 GLU A O 1
ATOM 740 N N . GLU A 1 94 ? 6.216 0.890 -14.551 1.00 53.03 94 GLU A N 1
ATOM 741 C CA . GLU A 1 94 ? 6.630 2.007 -15.398 1.00 53.03 94 GLU A CA 1
ATOM 742 C C . GLU A 1 94 ? 8.150 2.280 -15.355 1.00 53.03 94 GLU A C 1
ATOM 744 O O . GLU A 1 94 ? 8.760 2.561 -16.390 1.00 53.03 94 GLU A O 1
ATOM 749 N N . ASP A 1 95 ? 8.794 2.149 -14.190 1.00 54.59 95 ASP A N 1
ATOM 750 C CA . ASP A 1 95 ? 10.247 2.322 -14.043 1.00 54.59 95 ASP A CA 1
ATOM 751 C C . ASP A 1 95 ? 11.017 1.125 -14.615 1.00 54.59 95 ASP A C 1
ATOM 753 O O . ASP A 1 95 ? 12.056 1.287 -15.264 1.00 54.59 95 ASP A O 1
ATOM 757 N N . LYS A 1 96 ? 10.478 -0.088 -14.430 1.00 55.69 96 LYS A N 1
ATOM 758 C CA . LYS A 1 96 ? 11.023 -1.316 -15.030 1.00 55.69 96 LYS A CA 1
ATOM 759 C C . LYS A 1 96 ? 10.932 -1.261 -16.558 1.00 55.69 96 LYS A C 1
ATOM 761 O O . LYS A 1 96 ? 11.912 -1.585 -17.227 1.00 55.69 96 LYS A O 1
ATOM 766 N N . ALA A 1 97 ? 9.810 -0.791 -17.108 1.00 58.34 97 ALA A N 1
ATOM 767 C CA . ALA A 1 97 ? 9.632 -0.607 -18.546 1.00 58.34 97 ALA A CA 1
ATOM 768 C C . ALA A 1 97 ? 10.653 0.387 -19.128 1.00 58.34 97 ALA A C 1
ATOM 770 O O . ALA A 1 97 ? 11.365 0.041 -20.071 1.00 58.34 97 ALA A O 1
ATOM 771 N N . LYS A 1 98 ? 10.812 1.570 -18.516 1.00 61.06 98 LYS A N 1
ATOM 772 C CA . LYS A 1 98 ? 11.789 2.586 -18.957 1.00 61.06 98 LYS A CA 1
ATOM 773 C C . LYS A 1 98 ? 13.235 2.089 -18.872 1.00 61.06 98 LYS A C 1
ATOM 775 O O . LYS A 1 98 ? 14.033 2.374 -19.764 1.00 61.06 98 LYS A O 1
ATOM 780 N N . ALA A 1 99 ? 13.589 1.321 -17.839 1.00 60.12 99 ALA A N 1
ATOM 781 C CA . ALA A 1 99 ? 14.922 0.730 -17.715 1.00 60.12 99 ALA A CA 1
ATOM 782 C C . ALA A 1 99 ? 15.203 -0.330 -18.801 1.00 60.12 99 ALA A C 1
ATOM 784 O O . ALA A 1 99 ? 16.306 -0.369 -19.352 1.00 60.12 99 ALA A O 1
ATOM 785 N N . VAL A 1 100 ? 14.210 -1.160 -19.142 1.00 66.38 100 VAL A N 1
ATOM 786 C CA . VAL A 1 100 ? 14.310 -2.159 -20.221 1.00 66.38 100 VAL A CA 1
ATOM 787 C C . VAL A 1 100 ? 14.386 -1.488 -21.595 1.00 66.38 100 VAL A C 1
ATOM 789 O O . VAL A 1 100 ? 15.243 -1.858 -22.397 1.00 66.38 100 VAL A O 1
ATOM 792 N N . GLU A 1 101 ? 13.562 -0.470 -21.852 1.00 68.81 101 GLU A N 1
ATOM 793 C CA . GLU A 1 101 ? 13.572 0.304 -23.099 1.00 68.81 101 GLU A CA 1
ATOM 794 C C . GLU A 1 101 ? 14.927 0.995 -23.319 1.00 68.81 101 GLU A C 1
ATOM 796 O O . GLU A 1 101 ? 15.563 0.791 -24.354 1.00 68.81 101 GLU A O 1
ATOM 801 N N . GLN A 1 102 ? 15.445 1.710 -22.312 1.00 71.44 102 GLN A N 1
ATOM 802 C CA . GLN A 1 102 ? 16.768 2.344 -22.387 1.00 71.44 102 GLN A CA 1
ATOM 803 C C . GLN A 1 102 ? 17.913 1.331 -22.532 1.00 71.44 102 GLN A C 1
ATOM 805 O O . GLN A 1 102 ? 18.916 1.626 -23.185 1.00 71.44 102 GLN A O 1
ATOM 810 N N . GLY A 1 103 ? 17.795 0.140 -21.937 1.00 70.25 103 GLY A N 1
ATOM 811 C CA . GLY A 1 103 ? 18.759 -0.945 -22.131 1.00 70.25 103 GLY A CA 1
ATOM 812 C C . GLY A 1 103 ? 18.751 -1.475 -23.568 1.00 70.25 103 GLY A C 1
ATOM 813 O O . GLY A 1 103 ? 19.809 -1.638 -24.181 1.00 70.25 103 GLY A O 1
ATOM 814 N N . MET A 1 104 ? 17.559 -1.690 -24.126 1.00 71.00 104 MET A N 1
ATOM 815 C CA . MET A 1 104 ? 17.367 -2.190 -25.486 1.00 71.00 104 MET A CA 1
ATOM 816 C C . MET A 1 104 ? 17.784 -1.163 -26.547 1.00 71.00 104 MET A C 1
ATOM 818 O O . MET A 1 104 ? 18.452 -1.530 -27.514 1.00 71.00 104 MET A O 1
ATOM 822 N N . GLU A 1 105 ? 17.470 0.121 -26.361 1.00 80.75 105 GLU A N 1
ATOM 823 C CA . GLU A 1 105 ? 17.866 1.181 -27.294 1.00 80.75 105 GLU A CA 1
ATOM 824 C C . GLU A 1 105 ? 19.392 1.343 -27.361 1.00 80.75 105 GLU A C 1
ATOM 826 O O . GLU A 1 105 ? 19.957 1.348 -28.458 1.00 80.75 105 GLU A O 1
ATOM 831 N N . ARG A 1 106 ? 20.083 1.353 -26.209 1.00 78.31 106 ARG A N 1
ATOM 832 C CA . ARG A 1 106 ? 21.558 1.391 -26.153 1.00 78.31 106 ARG A CA 1
ATOM 833 C C . ARG A 1 106 ? 22.190 0.189 -26.857 1.00 78.31 106 ARG A C 1
ATOM 835 O O . ARG A 1 106 ? 23.121 0.368 -27.639 1.00 78.31 106 ARG A O 1
ATOM 842 N N . ALA A 1 107 ? 21.660 -1.018 -26.643 1.00 76.25 107 ALA A N 1
ATOM 843 C CA . ALA A 1 107 ? 22.142 -2.226 -27.317 1.00 76.25 107 ALA A CA 1
ATOM 844 C C . ALA A 1 107 ? 21.939 -2.164 -28.845 1.00 76.25 107 ALA A C 1
ATOM 846 O O . ALA A 1 107 ? 22.817 -2.567 -29.611 1.00 76.25 107 ALA A O 1
ATOM 847 N N . ILE A 1 108 ? 20.809 -1.618 -29.308 1.00 79.75 108 ILE A N 1
ATOM 848 C CA . ILE A 1 108 ? 20.530 -1.409 -30.736 1.00 79.75 108 ILE A CA 1
ATOM 849 C C . ILE A 1 108 ? 21.467 -0.349 -31.335 1.00 79.75 108 ILE A C 1
ATOM 851 O O . ILE A 1 108 ? 21.938 -0.522 -32.464 1.00 79.75 108 ILE A O 1
ATOM 855 N N . GLU A 1 109 ? 21.743 0.746 -30.625 1.00 80.88 109 GLU A N 1
ATOM 856 C CA . GLU A 1 109 ? 22.658 1.788 -31.096 1.00 80.88 109 GLU A CA 1
ATOM 857 C C . GLU A 1 109 ? 24.104 1.279 -31.170 1.00 80.88 109 GLU A C 1
ATOM 859 O O . GLU A 1 109 ? 24.759 1.442 -32.206 1.00 80.88 109 GLU A O 1
ATOM 864 N N . GLU A 1 110 ? 24.579 0.580 -30.136 1.00 80.06 110 GLU A N 1
ATOM 865 C CA . GLU A 1 110 ? 25.910 -0.028 -30.118 1.00 80.06 110 GLU A CA 1
ATOM 866 C C . GLU A 1 110 ? 26.066 -1.064 -31.242 1.00 80.06 110 GLU A C 1
ATOM 868 O O . GLU A 1 110 ? 27.029 -0.994 -32.011 1.00 80.06 110 GLU A O 1
ATOM 873 N N . ALA A 1 111 ? 25.076 -1.944 -31.439 1.00 80.75 111 ALA A N 1
ATOM 874 C CA . ALA A 1 111 ? 25.073 -2.908 -32.538 1.00 80.75 111 ALA A CA 1
ATOM 875 C C . ALA A 1 111 ? 25.096 -2.225 -33.920 1.00 80.75 111 ALA A C 1
ATOM 877 O O . ALA A 1 111 ? 25.850 -2.641 -34.805 1.00 80.75 111 ALA A O 1
ATOM 878 N N . LYS A 1 112 ? 24.337 -1.134 -34.117 1.00 79.56 112 LYS A N 1
ATOM 879 C CA . LYS A 1 112 ? 24.380 -0.321 -35.351 1.00 79.56 112 LYS A CA 1
ATOM 880 C C . LYS A 1 112 ? 25.755 0.325 -35.555 1.00 79.56 112 LYS A C 1
ATOM 882 O O . LYS A 1 112 ? 26.259 0.349 -36.682 1.00 79.56 112 LYS A O 1
ATOM 887 N N . LEU A 1 113 ? 26.375 0.847 -34.496 1.00 79.75 113 LEU A N 1
ATOM 888 C CA . LEU A 1 113 ? 27.699 1.468 -34.552 1.00 79.75 113 LEU A CA 1
ATOM 889 C C . LEU A 1 113 ? 28.788 0.430 -34.869 1.00 79.75 113 LEU A C 1
ATOM 891 O O . LEU A 1 113 ? 29.664 0.677 -35.702 1.00 79.75 113 LEU A O 1
ATOM 895 N N . GLN A 1 114 ? 28.712 -0.749 -34.252 1.00 78.25 114 GLN A N 1
ATOM 896 C CA . GLN A 1 114 ? 29.632 -1.860 -34.475 1.00 78.25 114 GLN A CA 1
ATOM 897 C C . GLN A 1 114 ? 29.463 -2.452 -35.880 1.00 78.25 114 GLN A C 1
ATOM 899 O O . GLN A 1 114 ? 30.461 -2.694 -36.557 1.00 78.25 114 GLN A O 1
ATOM 904 N N . ALA A 1 115 ? 28.232 -2.575 -36.389 1.00 75.69 115 ALA A N 1
ATOM 905 C CA . ALA A 1 115 ? 27.968 -2.954 -37.777 1.00 75.69 115 ALA A CA 1
ATOM 906 C C . ALA A 1 115 ? 28.576 -1.951 -38.775 1.00 75.69 115 ALA A C 1
ATOM 908 O O . ALA A 1 115 ? 29.267 -2.363 -39.707 1.00 75.69 115 ALA A O 1
ATOM 909 N N . LYS A 1 116 ? 28.411 -0.636 -38.550 1.00 76.56 116 LYS A N 1
ATOM 910 C CA . LYS A 1 116 ? 29.054 0.413 -39.368 1.00 76.56 116 LYS A CA 1
ATOM 911 C C . LYS A 1 116 ? 30.584 0.316 -39.334 1.00 76.56 116 LYS A C 1
ATOM 913 O O . LYS A 1 116 ? 31.211 0.377 -40.390 1.00 76.56 116 LYS A O 1
ATOM 918 N N . LYS A 1 117 ? 31.187 0.114 -38.155 1.00 72.62 117 LYS A N 1
ATOM 919 C CA . LYS A 1 117 ? 32.642 -0.090 -38.004 1.00 72.62 117 LYS A CA 1
ATOM 920 C C . LYS A 1 117 ? 33.121 -1.358 -38.721 1.00 72.62 117 LYS A C 1
ATOM 922 O O . LYS A 1 117 ? 34.135 -1.311 -39.408 1.00 72.62 117 LYS A O 1
ATOM 927 N N . ASN A 1 118 ? 32.377 -2.460 -38.635 1.00 69.81 118 ASN A N 1
ATOM 928 C CA . ASN A 1 118 ? 32.711 -3.725 -39.295 1.00 69.81 118 ASN A CA 1
ATOM 929 C C . ASN A 1 118 ? 32.584 -3.643 -40.827 1.00 69.81 118 ASN A C 1
ATOM 931 O O . ASN A 1 118 ? 33.419 -4.198 -41.540 1.00 69.81 118 ASN A O 1
ATOM 935 N N . LEU A 1 119 ? 31.589 -2.913 -41.342 1.00 61.28 119 LEU A N 1
ATOM 936 C CA . LEU A 1 119 ? 31.448 -2.615 -42.772 1.00 61.28 119 LEU A CA 1
ATOM 937 C C . LEU A 1 119 ? 32.602 -1.735 -43.275 1.00 61.28 119 LEU A C 1
ATOM 939 O O . LEU A 1 119 ? 33.249 -2.086 -44.259 1.00 61.28 119 LEU A O 1
ATOM 943 N N . ALA A 1 120 ? 32.927 -0.652 -42.562 1.00 61.53 120 ALA A N 1
ATOM 944 C CA . ALA A 1 120 ? 34.068 0.208 -42.886 1.00 61.53 120 ALA A CA 1
ATOM 945 C C . ALA A 1 120 ? 35.421 -0.529 -42.781 1.00 61.53 120 ALA A C 1
ATOM 947 O O . ALA A 1 120 ? 36.330 -0.268 -43.563 1.00 61.53 120 ALA A O 1
ATOM 948 N N . GLY A 1 121 ? 35.549 -1.478 -41.848 1.00 56.28 121 GLY A N 1
ATOM 949 C CA . GLY A 1 121 ? 36.740 -2.313 -41.677 1.00 56.28 121 GLY A CA 1
ATOM 950 C C . GLY A 1 121 ? 36.909 -3.390 -42.753 1.00 56.28 121 GLY A C 1
ATOM 951 O O . GLY A 1 121 ? 38.044 -3.689 -43.125 1.00 56.28 121 GLY A O 1
ATOM 952 N N . LYS A 1 122 ? 35.807 -3.950 -43.279 1.00 54.94 122 LYS A N 1
ATOM 953 C CA . LYS A 1 122 ? 35.834 -4.895 -44.411 1.00 54.94 122 LYS A CA 1
ATOM 954 C C . LYS A 1 122 ? 36.040 -4.200 -45.756 1.00 54.94 122 LYS A C 1
ATOM 956 O O . LYS A 1 122 ? 36.742 -4.744 -46.600 1.00 54.94 122 LYS A O 1
ATOM 961 N N . VAL A 1 123 ? 35.496 -2.997 -45.956 1.00 53.62 123 VAL A N 1
ATOM 962 C CA . VAL A 1 123 ? 35.719 -2.204 -47.180 1.00 53.62 123 VAL A CA 1
ATOM 963 C C . VAL A 1 123 ? 36.974 -1.334 -47.036 1.00 53.62 123 VAL A C 1
ATOM 965 O O . VAL A 1 123 ? 36.947 -0.112 -47.183 1.00 53.62 123 VAL A O 1
ATOM 968 N N . LYS A 1 124 ? 38.122 -1.989 -46.824 1.00 54.50 124 LYS A N 1
ATOM 969 C CA . LYS A 1 124 ? 39.423 -1.414 -47.189 1.00 54.50 124 LYS A CA 1
ATOM 970 C C . LYS A 1 124 ? 39.615 -1.529 -48.703 1.00 54.50 124 LYS A C 1
ATOM 972 O O . LYS A 1 124 ? 40.504 -2.235 -49.159 1.00 54.50 124 LYS A O 1
ATOM 977 N N . LEU A 1 125 ? 38.773 -0.828 -49.470 1.00 53.84 125 LEU A N 1
ATOM 978 C CA . LEU A 1 125 ? 39.117 -0.515 -50.857 1.00 53.84 125 LEU A CA 1
ATOM 979 C C . LEU A 1 125 ? 40.420 0.285 -50.798 1.00 53.84 125 LEU A C 1
ATOM 981 O O . LEU A 1 125 ? 40.484 1.283 -50.063 1.00 53.84 125 LEU A O 1
ATOM 985 N N . SER A 1 126 ? 41.454 -0.170 -51.497 1.00 58.97 126 SER A N 1
ATOM 986 C CA . SER A 1 126 ? 42.743 0.506 -51.487 1.00 58.97 126 SER A CA 1
ATOM 987 C C . SER A 1 126 ? 42.582 1.917 -52.075 1.00 58.97 126 SER A C 1
ATOM 989 O O . SER A 1 126 ? 41.656 2.199 -52.843 1.00 58.97 126 SER A O 1
ATOM 991 N N . GLU A 1 127 ? 43.455 2.854 -51.699 1.00 69.56 127 GLU A N 1
ATOM 992 C CA . GLU A 1 127 ? 43.434 4.184 -52.329 1.00 69.56 127 GLU A CA 1
ATOM 993 C C . GLU A 1 127 ? 43.766 4.110 -53.830 1.00 69.56 127 GLU A C 1
ATOM 995 O O . GLU A 1 127 ? 43.430 5.031 -54.571 1.00 69.56 127 GLU A O 1
ATOM 1000 N N . GLU A 1 128 ? 44.368 3.008 -54.282 1.00 71.56 128 GLU A N 1
ATOM 1001 C CA . GLU A 1 128 ? 44.619 2.683 -55.683 1.00 71.56 128 GLU A CA 1
ATOM 1002 C C . GLU A 1 128 ? 43.318 2.245 -56.376 1.00 71.56 128 GLU A C 1
ATOM 1004 O O . GLU A 1 128 ? 42.895 2.920 -57.310 1.00 71.56 128 GLU A O 1
ATOM 1009 N N . ASP A 1 129 ? 42.571 1.284 -55.818 1.00 72.81 129 ASP A N 1
ATOM 1010 C CA . ASP A 1 129 ? 41.258 0.836 -56.322 1.00 72.81 129 ASP A CA 1
ATOM 1011 C C . ASP A 1 129 ? 40.279 2.020 -56.470 1.00 72.81 129 ASP A C 1
ATOM 1013 O O . ASP A 1 129 ? 39.535 2.143 -57.446 1.00 72.81 129 ASP A O 1
ATOM 1017 N N . LYS A 1 130 ? 40.284 2.942 -55.493 1.00 74.19 130 LYS A N 1
ATOM 1018 C CA . LYS A 1 130 ? 39.463 4.166 -55.522 1.00 74.19 130 LYS A CA 1
ATOM 1019 C C . LYS A 1 130 ? 39.915 5.151 -56.599 1.00 74.19 130 LYS A C 1
ATOM 1021 O O . LYS A 1 130 ? 39.084 5.919 -57.088 1.00 74.19 130 LYS A O 1
ATOM 1026 N N . ARG A 1 131 ? 41.209 5.197 -56.932 1.00 79.56 131 ARG A N 1
ATOM 1027 C CA . ARG A 1 131 ? 41.752 6.030 -58.018 1.00 79.56 131 ARG A CA 1
ATOM 1028 C C . ARG A 1 131 ? 41.446 5.408 -59.372 1.00 79.56 131 ARG A C 1
ATOM 1030 O O . ARG A 1 131 ? 40.962 6.132 -60.234 1.00 79.56 131 ARG A O 1
ATOM 1037 N N . GLU A 1 132 ? 41.630 4.102 -59.531 1.00 84.31 132 GLU A N 1
ATOM 1038 C CA . GLU A 1 132 ? 41.283 3.362 -60.746 1.00 84.31 132 GLU A CA 1
ATOM 1039 C C . GLU A 1 132 ? 39.790 3.484 -61.058 1.00 84.31 132 GLU A C 1
ATOM 1041 O O . GLU A 1 132 ? 39.429 3.937 -62.142 1.00 84.31 132 GLU A O 1
ATOM 1046 N N . ALA A 1 133 ? 38.907 3.222 -60.088 1.00 82.94 133 ALA A N 1
ATOM 1047 C CA . ALA A 1 133 ? 37.463 3.378 -60.272 1.00 82.94 133 ALA A CA 1
ATOM 1048 C C . ALA A 1 133 ? 37.072 4.810 -60.697 1.00 82.94 133 ALA A C 1
ATOM 1050 O O . ALA A 1 133 ? 36.211 4.992 -61.561 1.00 82.94 133 ALA A O 1
ATOM 1051 N N . LYS A 1 134 ? 37.734 5.839 -60.143 1.00 85.31 134 LYS A N 1
ATOM 1052 C CA . LYS A 1 134 ? 37.543 7.244 -60.549 1.00 85.31 134 LYS A CA 1
ATOM 1053 C C . LYS A 1 134 ? 38.089 7.531 -61.951 1.00 85.31 134 LYS A C 1
ATOM 1055 O O . LYS A 1 134 ? 37.429 8.239 -62.708 1.00 85.31 134 LYS A O 1
ATOM 1060 N N . GLN A 1 135 ? 39.256 6.996 -62.311 1.00 87.88 135 GLN A N 1
ATOM 1061 C CA . GLN A 1 135 ? 39.857 7.167 -63.637 1.00 87.88 135 GLN A CA 1
ATOM 1062 C C . GLN A 1 135 ? 39.032 6.474 -64.725 1.00 87.88 135 GLN A C 1
ATOM 1064 O O . GLN A 1 135 ? 38.747 7.098 -65.743 1.00 87.88 135 GLN A O 1
ATOM 1069 N N . ILE A 1 136 ? 38.568 5.245 -64.488 1.00 88.25 136 ILE A N 1
ATOM 1070 C CA . ILE A 1 136 ? 37.695 4.494 -65.401 1.00 88.25 136 ILE A CA 1
ATOM 1071 C C . ILE A 1 136 ? 36.368 5.240 -65.601 1.00 88.25 136 ILE A C 1
ATOM 1073 O O . ILE A 1 136 ? 35.933 5.440 -66.738 1.00 88.25 136 ILE A O 1
ATOM 1077 N N . ALA A 1 137 ? 35.744 5.720 -64.518 1.00 89.50 137 ALA A N 1
ATOM 1078 C CA . ALA A 1 137 ? 34.524 6.523 -64.604 1.00 89.50 137 ALA A CA 1
ATOM 1079 C C . ALA A 1 137 ? 34.741 7.821 -65.405 1.00 89.50 137 ALA A C 1
ATOM 1081 O O . ALA A 1 137 ? 33.935 8.153 -66.275 1.00 89.50 137 ALA A O 1
ATOM 1082 N N . PHE A 1 138 ? 35.850 8.529 -65.165 1.00 90.94 138 PHE A N 1
ATOM 1083 C CA . PHE A 1 138 ? 36.206 9.741 -65.903 1.00 90.94 138 PHE A CA 1
ATOM 1084 C C . PHE A 1 138 ? 36.468 9.463 -67.391 1.00 90.94 138 PHE A C 1
ATOM 1086 O O . PHE A 1 138 ? 35.913 10.146 -68.250 1.00 90.94 138 PHE A O 1
ATOM 1093 N N . GLN A 1 139 ? 37.251 8.430 -67.713 1.00 88.56 139 GLN A N 1
ATOM 1094 C CA . GLN A 1 139 ? 37.558 8.038 -69.089 1.00 88.56 139 GLN A CA 1
ATOM 1095 C C . GLN A 1 139 ? 36.292 7.659 -69.866 1.00 88.56 139 GLN A C 1
ATOM 1097 O O . GLN A 1 139 ? 36.153 8.051 -71.025 1.00 88.56 139 GLN A O 1
ATOM 1102 N N . LYS A 1 140 ? 35.338 6.971 -69.223 1.00 91.88 140 LYS A N 1
ATOM 1103 C CA . LYS A 1 140 ? 34.035 6.657 -69.823 1.00 91.88 140 LYS A CA 1
ATOM 1104 C C . LYS A 1 140 ? 33.237 7.924 -70.146 1.00 91.88 140 LYS A C 1
ATOM 1106 O O . LYS A 1 140 ? 32.813 8.091 -71.284 1.00 91.88 140 LYS A O 1
ATOM 1111 N N . VAL A 1 141 ? 33.127 8.865 -69.202 1.00 89.62 141 VAL A N 1
ATOM 1112 C CA . VAL A 1 141 ? 32.465 10.166 -69.437 1.00 89.62 141 VAL A CA 1
ATOM 1113 C C . VAL A 1 141 ? 33.135 10.949 -70.576 1.00 89.62 141 VAL A C 1
ATOM 1115 O O . VAL A 1 141 ? 32.442 11.548 -71.400 1.00 89.62 141 VAL A O 1
ATOM 1118 N N . VAL A 1 142 ? 34.469 10.924 -70.667 1.00 90.31 142 VAL A N 1
ATOM 1119 C CA . VAL A 1 142 ? 35.212 11.553 -71.771 1.00 90.31 142 VAL A CA 1
ATOM 1120 C C . VAL A 1 142 ? 34.930 10.859 -73.112 1.00 90.31 142 VAL A C 1
ATOM 1122 O O . VAL A 1 142 ? 34.752 11.553 -74.115 1.00 90.31 142 VAL A O 1
ATOM 1125 N N . SER A 1 143 ? 34.837 9.523 -73.149 1.00 82.12 143 SER A N 1
ATOM 1126 C CA . SER A 1 143 ? 34.480 8.771 -74.364 1.00 82.12 143 SER A CA 1
ATOM 1127 C C . SER A 1 143 ? 33.071 9.123 -74.845 1.00 82.12 143 SER A C 1
ATOM 1129 O O . SER A 1 143 ? 32.909 9.556 -75.986 1.00 82.12 143 SER A O 1
ATOM 1131 N N . ASP A 1 144 ? 32.080 9.073 -73.950 1.00 89.38 144 ASP A N 1
ATOM 1132 C CA . ASP A 1 144 ? 30.680 9.397 -74.252 1.00 89.38 144 ASP A CA 1
ATOM 1133 C C . ASP A 1 144 ? 30.528 10.829 -74.808 1.00 89.38 144 ASP A C 1
ATOM 1135 O O . ASP A 1 144 ? 29.719 11.086 -75.705 1.00 89.38 144 ASP A O 1
ATOM 1139 N N . GLN A 1 145 ? 31.304 11.796 -74.297 1.00 85.44 145 GLN A N 1
ATOM 1140 C CA . GLN A 1 145 ? 31.314 13.161 -74.840 1.00 85.44 145 GLN A CA 1
ATOM 1141 C C . GLN A 1 145 ? 32.024 13.258 -76.195 1.00 85.44 145 GLN A C 1
ATOM 1143 O O . GLN A 1 145 ? 31.550 13.979 -77.079 1.00 85.44 145 GLN A O 1
ATOM 1148 N N . LYS A 1 146 ? 33.126 12.526 -76.394 1.00 87.44 146 LYS A N 1
ATOM 1149 C CA . LYS A 1 146 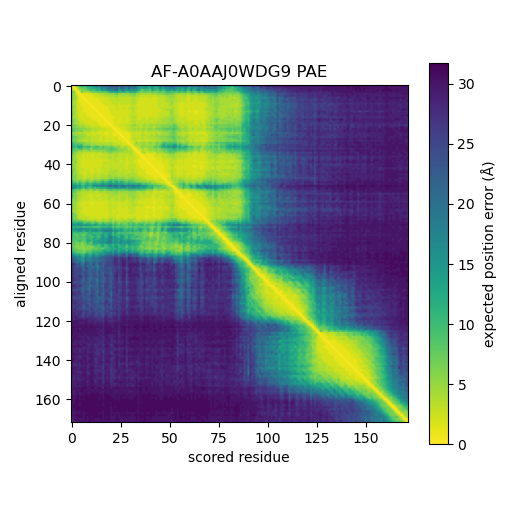? 33.853 12.480 -77.670 1.00 87.44 146 LYS A CA 1
ATOM 1150 C C . LYS A 1 146 ? 32.988 11.882 -78.783 1.00 87.44 146 LYS A C 1
ATOM 1152 O O . LYS A 1 146 ? 32.937 12.451 -79.871 1.00 87.44 146 LYS A O 1
ATOM 1157 N N . GLU A 1 147 ? 32.253 10.809 -78.505 1.00 84.81 147 GLU A N 1
ATOM 1158 C CA . GLU A 1 147 ? 31.305 10.193 -79.444 1.00 84.81 147 GLU A CA 1
ATOM 1159 C C . GLU A 1 147 ? 30.155 11.141 -79.805 1.00 84.81 147 GLU A C 1
ATOM 1161 O O . GLU A 1 147 ? 29.865 11.335 -80.987 1.00 84.81 147 GLU A O 1
ATOM 1166 N N . LYS A 1 148 ? 29.566 11.837 -78.821 1.00 84.12 148 LYS A N 1
ATOM 1167 C CA . LYS A 1 148 ? 28.557 12.888 -79.069 1.00 84.12 148 LYS A CA 1
ATOM 1168 C C . LYS A 1 148 ? 29.096 14.013 -79.963 1.00 84.12 148 LYS A C 1
ATOM 1170 O O . LYS A 1 148 ? 28.385 14.490 -80.849 1.00 84.12 148 LYS A O 1
ATOM 1175 N N . LEU A 1 149 ? 30.351 14.423 -79.772 1.00 78.12 149 LEU A N 1
ATOM 1176 C CA . LEU A 1 149 ? 31.033 15.410 -80.619 1.00 78.12 149 LEU A CA 1
ATOM 1177 C C . LEU A 1 149 ? 31.302 14.896 -82.042 1.00 78.12 149 LEU A C 1
ATOM 1179 O O . LEU A 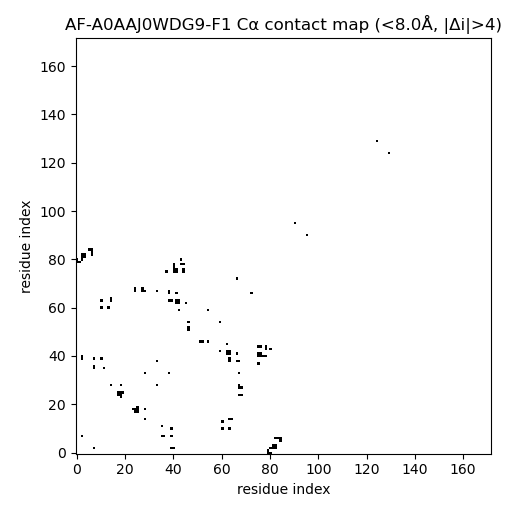1 149 ? 31.177 15.669 -82.992 1.00 78.12 149 LEU A O 1
ATOM 1183 N N . ILE A 1 150 ? 31.635 13.612 -82.204 1.00 77.94 150 ILE A N 1
ATOM 1184 C CA . ILE A 1 150 ? 31.826 12.973 -83.514 1.00 77.94 150 ILE A CA 1
ATOM 1185 C C . ILE A 1 150 ? 30.488 12.874 -84.258 1.00 77.94 150 ILE A C 1
ATOM 1187 O O . ILE A 1 150 ? 30.404 13.364 -85.383 1.00 77.94 150 ILE A O 1
ATOM 1191 N N . MET A 1 151 ? 29.423 12.375 -83.619 1.00 74.56 151 MET A N 1
ATOM 1192 C CA . MET A 1 151 ? 28.082 12.313 -84.222 1.00 74.56 151 MET A CA 1
ATOM 1193 C C . MET A 1 151 ? 27.532 13.698 -84.598 1.00 74.56 151 MET A C 1
ATOM 1195 O O . MET A 1 151 ? 26.882 13.861 -85.629 1.00 74.56 151 MET A O 1
ATOM 1199 N N . LYS A 1 152 ? 27.838 14.738 -83.809 1.00 76.00 152 LYS A N 1
ATOM 1200 C CA . LYS A 1 152 ? 27.480 16.124 -84.154 1.00 76.00 152 LYS A CA 1
ATOM 1201 C C . LYS A 1 152 ? 28.266 16.658 -85.362 1.00 76.00 152 LYS A C 1
ATOM 1203 O O . LYS A 1 152 ? 27.765 17.536 -86.063 1.00 76.00 152 LYS A O 1
ATOM 1208 N N . LYS A 1 153 ? 29.476 16.147 -85.624 1.00 71.56 153 LYS A N 1
ATOM 1209 C CA . LYS A 1 153 ? 30.285 16.503 -86.804 1.00 71.56 153 LYS A CA 1
ATOM 1210 C C . LYS A 1 153 ? 29.866 15.742 -88.063 1.00 71.56 153 LYS A C 1
ATOM 1212 O O . LYS A 1 153 ? 29.800 16.372 -89.113 1.00 71.56 153 LYS A O 1
ATOM 1217 N N . THR A 1 154 ? 29.553 14.446 -87.981 1.00 60.09 154 THR A N 1
ATOM 1218 C CA . THR A 1 154 ? 29.075 13.671 -89.144 1.00 60.09 154 THR A CA 1
ATOM 1219 C C . THR A 1 154 ? 27.726 14.187 -89.635 1.00 60.09 154 THR A C 1
ATOM 1221 O O . THR A 1 154 ? 27.610 14.535 -90.807 1.00 60.09 154 THR A O 1
ATOM 1224 N N . LYS A 1 155 ? 26.769 14.416 -88.726 1.00 59.94 155 LYS A N 1
ATOM 1225 C CA . LYS A 1 155 ? 25.444 14.957 -89.074 1.00 59.94 155 LYS A CA 1
ATOM 1226 C C . LYS A 1 155 ? 25.489 16.362 -89.703 1.00 59.94 155 LYS A C 1
ATOM 1228 O O . LYS A 1 155 ? 24.606 16.711 -90.476 1.00 59.94 155 LYS A O 1
ATOM 1233 N N . LYS A 1 156 ? 26.528 17.162 -89.411 1.00 57.53 156 LYS A N 1
ATOM 1234 C CA . LYS A 1 156 ? 26.775 18.470 -90.056 1.00 57.53 156 LYS A CA 1
ATOM 1235 C C . LYS A 1 156 ? 27.452 18.349 -91.435 1.00 57.53 156 LYS A C 1
ATOM 1237 O O . LYS A 1 156 ? 27.443 19.308 -92.198 1.00 57.53 156 LYS A O 1
ATOM 1242 N N . LYS A 1 157 ? 28.067 17.203 -91.749 1.00 53.72 157 LYS A N 1
ATOM 1243 C CA . LYS A 1 157 ? 28.699 16.940 -93.052 1.00 53.72 157 LYS A CA 1
ATOM 1244 C C . LYS A 1 157 ? 27.703 16.356 -94.059 1.00 53.72 157 LYS A C 1
ATOM 1246 O O . LYS A 1 157 ? 27.779 16.693 -95.232 1.00 53.72 157 LYS A O 1
ATOM 1251 N N . GLU A 1 158 ? 26.756 15.544 -93.592 1.00 52.28 158 GLU A N 1
ATOM 1252 C CA . GLU A 1 158 ? 25.640 15.030 -94.404 1.00 52.28 158 GLU A CA 1
ATOM 1253 C C . GLU A 1 158 ? 24.651 16.143 -94.789 1.00 52.28 158 GLU A C 1
ATOM 1255 O O . GLU A 1 158 ? 24.180 16.180 -95.918 1.00 52.28 158 GLU A O 1
ATOM 1260 N N . SER A 1 159 ? 24.420 17.132 -93.916 1.00 49.75 159 SER A N 1
ATOM 1261 C CA . SER A 1 159 ? 23.595 18.316 -94.220 1.00 49.75 159 SER A CA 1
ATOM 1262 C C . SER A 1 159 ? 24.283 19.356 -95.128 1.00 49.75 159 SER A C 1
ATOM 1264 O O . SER A 1 159 ? 24.036 20.552 -94.976 1.00 49.75 159 SER A O 1
ATOM 1266 N N . GLY A 1 160 ? 25.222 18.938 -95.980 1.00 51.03 160 GLY A N 1
ATOM 1267 C CA . GLY A 1 160 ? 26.050 19.828 -96.803 1.00 51.03 160 GLY A CA 1
ATOM 1268 C C . GLY A 1 160 ? 26.389 19.298 -98.197 1.00 51.03 160 GLY A C 1
ATOM 1269 O O . GLY A 1 160 ? 27.221 19.904 -98.864 1.00 51.03 160 GLY A O 1
ATOM 1270 N N . VAL A 1 161 ? 25.792 18.176 -98.622 1.00 51.16 161 VAL A N 1
ATOM 1271 C CA . VAL A 1 161 ? 25.980 17.578 -99.959 1.00 51.16 161 VAL A CA 1
ATOM 1272 C C . VAL A 1 161 ? 24.634 17.047 -100.481 1.00 51.16 161 VAL A C 1
ATOM 1274 O O . VAL A 1 161 ? 24.470 15.848 -100.662 1.00 51.16 161 VAL A O 1
ATOM 1277 N N . VAL A 1 162 ? 23.675 17.968 -100.630 1.00 43.91 162 VAL A N 1
ATOM 1278 C CA . VAL A 1 162 ? 22.362 17.872 -101.309 1.00 43.91 162 VAL A CA 1
ATOM 1279 C C . VAL A 1 162 ? 21.945 19.332 -101.578 1.00 43.91 162 VAL A C 1
ATOM 1281 O O . VAL A 1 162 ? 21.936 20.105 -100.619 1.00 43.91 162 VAL A O 1
ATOM 1284 N N . GLU A 1 163 ? 21.604 19.824 -102.772 1.00 43.66 163 GLU A N 1
ATOM 1285 C CA . GLU A 1 163 ? 21.781 19.378 -104.172 1.00 43.66 163 GLU A CA 1
ATOM 1286 C C . GLU A 1 163 ? 21.555 20.633 -105.062 1.00 43.66 163 GLU A C 1
ATOM 1288 O O . GLU A 1 163 ? 20.702 21.444 -104.704 1.00 43.66 163 GLU A O 1
ATOM 1293 N N . ASP A 1 164 ? 22.291 20.829 -106.173 1.00 40.09 164 ASP A N 1
ATOM 1294 C CA . ASP A 1 164 ? 21.980 21.879 -107.181 1.00 40.09 164 ASP A CA 1
ATOM 1295 C C . ASP A 1 164 ? 22.461 21.492 -108.601 1.00 40.09 164 ASP A C 1
ATOM 1297 O O . ASP A 1 164 ? 23.169 22.224 -109.287 1.00 40.09 164 ASP A O 1
ATOM 1301 N N . GLU A 1 165 ? 22.083 20.284 -109.029 1.00 53.50 165 GLU A N 1
ATOM 1302 C CA . GLU A 1 165 ? 21.876 19.965 -110.445 1.00 53.50 165 GLU A CA 1
ATOM 1303 C C . GLU A 1 165 ? 20.537 19.230 -110.565 1.00 53.50 165 GLU A C 1
ATOM 1305 O O . GLU A 1 165 ? 20.404 18.091 -110.124 1.00 53.50 165 GLU A O 1
ATOM 1310 N N . THR A 1 166 ? 19.542 19.875 -111.177 1.00 45.19 166 THR A N 1
ATOM 1311 C CA . THR A 1 166 ? 18.454 19.153 -111.849 1.00 45.19 166 THR A CA 1
ATOM 1312 C C . THR A 1 166 ? 18.204 19.759 -113.222 1.00 45.19 166 THR A C 1
ATOM 1314 O O . THR A 1 166 ? 17.866 20.932 -113.366 1.00 45.19 166 THR A O 1
ATOM 1317 N N . ASP A 1 167 ? 18.418 18.907 -114.220 1.00 51.47 167 ASP A N 1
ATOM 1318 C CA . ASP A 1 167 ? 18.092 19.058 -115.631 1.00 51.47 167 ASP A CA 1
ATOM 1319 C C . ASP A 1 167 ? 16.834 19.875 -115.950 1.00 51.47 167 ASP A C 1
ATOM 1321 O O . ASP A 1 167 ? 15.766 19.687 -115.361 1.00 51.47 167 ASP A O 1
ATOM 1325 N N . LEU A 1 168 ? 16.914 20.624 -117.053 1.00 45.72 168 LEU A N 1
ATOM 1326 C CA . LEU A 1 168 ? 15.743 20.949 -117.862 1.00 45.72 168 LEU A CA 1
ATOM 1327 C C . LEU A 1 168 ? 15.957 20.473 -119.302 1.00 45.72 168 LEU A C 1
ATOM 1329 O O . LEU A 1 168 ? 16.660 21.072 -120.114 1.00 45.72 168 LEU A O 1
ATOM 1333 N N . PHE A 1 169 ? 15.335 19.325 -119.552 1.00 44.44 169 PHE A N 1
ATOM 1334 C CA . PHE A 1 169 ? 15.304 18.554 -120.786 1.00 44.44 169 PHE A CA 1
ATOM 1335 C C . PHE A 1 169 ? 14.940 19.401 -122.026 1.00 44.44 169 PHE A C 1
ATOM 1337 O O . PHE A 1 169 ? 13.995 20.185 -122.006 1.00 44.44 169 PHE A O 1
ATOM 1344 N N . SER A 1 170 ? 15.680 19.159 -123.111 1.00 46.53 170 SER A N 1
ATOM 1345 C CA . SER A 1 170 ? 15.358 19.345 -124.541 1.00 46.53 170 SER A CA 1
ATOM 1346 C C . SER A 1 170 ? 13.983 19.905 -124.970 1.00 46.53 170 SER A C 1
ATOM 1348 O O . SER A 1 170 ? 12.949 19.344 -124.601 1.00 46.53 170 SER A O 1
ATOM 1350 N N . GLY A 1 171 ? 13.980 20.791 -125.982 1.00 48.97 171 GLY A N 1
ATOM 1351 C CA . GLY A 1 171 ? 12.919 20.763 -127.005 1.00 48.97 171 GLY A CA 1
ATOM 1352 C C . GLY A 1 171 ? 12.458 22.078 -127.648 1.00 48.97 171 GLY A C 1
ATOM 1353 O O . GLY A 1 171 ? 11.295 22.427 -127.467 1.00 48.97 171 GLY A O 1
ATOM 1354 N N . LEU A 1 172 ? 13.299 22.727 -128.468 1.00 39.53 172 LEU A N 1
ATOM 1355 C CA . LEU A 1 172 ? 12.967 23.134 -129.854 1.00 39.53 172 LEU A CA 1
ATOM 1356 C C . LEU A 1 172 ? 14.227 23.548 -130.635 1.00 39.53 172 LEU A C 1
ATOM 1358 O O . LEU A 1 172 ? 15.148 24.091 -129.988 1.00 39.53 172 LEU A O 1
#

Foldseek 3Di:
DAADPVVLVLLVVLLVVCLVVDVVSVVLVPDPLDDSRLLVLQLVVVCVVVPPDDDDPVVSNVSSSVRSVDPPPPDSDRDDDHDDDPCPPPPPVVNVVVVVVVVVVVVVVVVVVVVVVVVVVVPPCDVVNVVVVVVVVVVVVVVVVVVVVVVVVVVVVVVPCDDPDDDDDDDD

pLDDT: mean 74.61, std 15.2, range [39.06, 91.94]

Sequence (172 aa):
MKTSKEFKEAIQNYLEKRAAEDELFAVTYKKENKSLEECCNYIMNCAQSGGCGGYSDNEVFGWAVHYYDEDDIKNIKSVSGKVIVNHSVELSEEDKAKAVEQGMERAIEEAKLQAKKNLAGKVKLSEEDKREAKQIAFQKVVSDQKEKLIMKKTKKKESGVVEDETDLFSGL

Secondary structure (DSSP, 8-state):
-PPPHHHHHHHHHHHHHHHHH-HHHHHHHT-TT--HHHHHHHHHHHHHHH-S-PPPHHHHHHHHHHHHH-TT--------------------HHHHHHHHHHHHHHHHHHHHHHHHHHHHHH----HHHHHHHHHHHHHHHHHHHHHHHHHHHHHHHHTTS-----------